Protein AF-A0A959HL55-F1 (afdb_monomer_lite)

Sequence (116 aa):
MDLPEATIFVTGANEWRSFDTWPPENATPQKLYFQPAGGLSFEPPTAKNSYDEYVSDPLKPVPYTEDVHLRRTREYMTDDQRFAARRPDVVVYETPVLEEDITFAGPLAANLFVST

Structure (mmCIF, N/CA/C/O backbone):
data_AF-A0A959HL55-F1
#
_entry.id   AF-A0A959HL55-F1
#
loop_
_atom_site.group_PDB
_atom_site.id
_atom_site.type_symbol
_atom_site.label_atom_id
_atom_site.label_alt_id
_atom_site.label_comp_id
_atom_site.label_asym_id
_atom_site.label_entity_id
_atom_site.label_seq_id
_atom_site.pdbx_PDB_ins_code
_atom_site.Cartn_x
_atom_site.Cartn_y
_atom_site.Cartn_z
_atom_site.occupancy
_atom_site.B_iso_or_equiv
_atom_site.auth_seq_id
_atom_site.auth_comp_id
_atom_site.auth_asym_id
_atom_site.auth_atom_id
_atom_site.pdbx_PDB_model_num
ATOM 1 N N . MET A 1 1 ? 32.309 7.774 -19.471 1.00 61.47 1 MET A N 1
ATOM 2 C CA . MET A 1 1 ? 30.894 7.650 -19.864 1.00 61.47 1 MET A CA 1
ATOM 3 C C . MET A 1 1 ? 30.129 8.322 -18.752 1.00 61.47 1 MET A C 1
ATOM 5 O O . MET A 1 1 ? 30.340 7.927 -17.614 1.00 61.47 1 MET A O 1
ATOM 9 N N . ASP A 1 2 ? 29.414 9.394 -19.066 1.00 85.12 2 ASP A N 1
ATOM 10 C CA . ASP A 1 2 ? 28.608 10.126 -18.091 1.00 85.12 2 ASP A CA 1
ATOM 11 C C . ASP A 1 2 ? 27.266 9.394 -17.988 1.00 85.12 2 ASP A C 1
ATOM 13 O O . ASP A 1 2 ? 26.560 9.277 -18.992 1.00 85.12 2 ASP A O 1
ATOM 17 N N . LEU A 1 3 ? 27.010 8.745 -16.853 1.00 89.94 3 LEU A N 1
ATOM 18 C CA . LEU A 1 3 ? 25.820 7.925 -16.623 1.00 89.94 3 LEU A CA 1
ATOM 19 C C . LEU A 1 3 ? 25.045 8.516 -15.442 1.00 89.94 3 LEU A C 1
ATOM 21 O O . LEU A 1 3 ? 25.687 8.903 -14.465 1.00 89.94 3 LEU A O 1
ATOM 25 N N . PRO A 1 4 ? 23.701 8.547 -15.506 1.00 93.69 4 PRO A N 1
ATOM 26 C CA . PRO A 1 4 ? 22.886 9.007 -14.387 1.00 93.69 4 PRO A CA 1
ATOM 27 C C . PRO A 1 4 ? 23.073 8.084 -13.177 1.00 93.69 4 PRO A C 1
ATOM 29 O O . PRO A 1 4 ? 23.332 6.888 -13.344 1.00 93.69 4 PRO A O 1
ATOM 32 N N . GLU A 1 5 ? 22.884 8.612 -11.967 1.00 95.56 5 GLU A N 1
ATOM 33 C CA . GLU A 1 5 ? 22.928 7.812 -10.737 1.00 95.56 5 GLU A CA 1
ATOM 34 C C . GLU A 1 5 ? 21.868 6.704 -10.759 1.00 95.56 5 GLU A C 1
ATOM 36 O O . GLU A 1 5 ? 22.151 5.555 -10.408 1.00 95.56 5 GLU A O 1
ATOM 41 N N . ALA A 1 6 ? 20.656 7.025 -11.225 1.00 96.50 6 ALA A N 1
ATOM 42 C CA . ALA A 1 6 ? 19.566 6.068 -11.334 1.00 96.50 6 ALA A CA 1
ATOM 43 C C . ALA A 1 6 ? 18.829 6.177 -12.674 1.00 96.50 6 ALA A C 1
ATOM 45 O O . ALA A 1 6 ? 18.541 7.257 -13.181 1.00 96.50 6 ALA A O 1
ATOM 46 N N . THR A 1 7 ? 18.469 5.028 -13.245 1.00 96.62 7 THR A N 1
ATOM 47 C CA . THR A 1 7 ? 17.519 4.919 -14.360 1.00 96.62 7 THR A CA 1
ATOM 48 C C . THR A 1 7 ? 16.385 4.014 -13.908 1.00 96.62 7 THR A C 1
ATOM 50 O O . THR A 1 7 ? 16.604 2.837 -13.623 1.00 96.62 7 THR A O 1
ATOM 53 N N . ILE A 1 8 ? 15.185 4.573 -13.777 1.00 96.50 8 ILE A N 1
ATOM 54 C CA . ILE A 1 8 ? 14.045 3.920 -13.131 1.00 96.50 8 ILE A CA 1
ATOM 55 C C . ILE A 1 8 ? 12.859 3.916 -14.079 1.00 96.50 8 ILE A C 1
ATOM 57 O O . ILE A 1 8 ? 12.559 4.903 -14.749 1.00 96.50 8 ILE A O 1
ATOM 61 N N . PHE A 1 9 ? 12.175 2.779 -14.119 1.00 97.19 9 PHE A N 1
ATOM 62 C CA . PHE A 1 9 ? 10.921 2.643 -14.832 1.00 97.19 9 PHE A CA 1
ATOM 63 C C . PHE A 1 9 ? 9.771 3.153 -13.959 1.00 97.19 9 PHE A C 1
ATOM 65 O O . PHE A 1 9 ? 9.467 2.570 -12.917 1.00 97.19 9 PHE A O 1
ATOM 72 N N . VAL A 1 10 ? 9.142 4.253 -14.367 1.00 96.69 10 VAL A N 1
ATOM 73 C CA . VAL A 1 10 ? 8.012 4.860 -13.657 1.00 96.69 10 VAL A CA 1
ATOM 74 C C . VAL A 1 10 ? 6.740 4.126 -14.065 1.00 96.69 10 VAL A C 1
ATOM 76 O O . VAL A 1 10 ? 6.204 4.349 -15.146 1.00 96.69 10 VAL A O 1
ATOM 79 N N . THR A 1 11 ? 6.254 3.234 -13.202 1.00 96.50 11 THR A N 1
ATOM 80 C CA . THR A 1 11 ? 5.191 2.267 -13.531 1.00 96.50 11 THR A CA 1
ATOM 81 C C . THR A 1 11 ? 3.840 2.899 -13.864 1.00 96.50 11 THR A C 1
ATOM 83 O O . THR A 1 11 ? 3.148 2.381 -14.733 1.00 96.50 11 THR A O 1
ATOM 86 N N . GLY A 1 12 ? 3.471 4.017 -13.228 1.00 96.06 12 GLY A N 1
ATOM 87 C CA . GLY A 1 12 ? 2.221 4.731 -13.529 1.00 96.06 12 GLY A CA 1
ATOM 88 C C . GLY A 1 12 ? 2.239 5.438 -14.890 1.00 96.06 12 GLY A C 1
ATOM 89 O O . GLY A 1 12 ? 1.280 5.343 -15.647 1.00 96.06 12 GLY A O 1
ATOM 90 N N . ALA A 1 13 ? 3.356 6.093 -15.225 1.00 96.94 13 ALA A N 1
ATOM 91 C CA . ALA A 1 13 ? 3.551 6.782 -16.507 1.00 96.94 13 ALA A CA 1
ATOM 92 C C . ALA A 1 13 ? 4.005 5.841 -17.643 1.00 96.94 13 ALA A C 1
ATOM 94 O O . ALA A 1 13 ? 3.966 6.218 -18.810 1.00 96.94 13 ALA A O 1
ATOM 95 N N . ASN A 1 14 ? 4.420 4.615 -17.306 1.00 97.38 14 ASN A N 1
ATOM 96 C CA . ASN A 1 14 ? 4.881 3.581 -18.230 1.00 97.38 14 ASN A CA 1
ATOM 97 C C . ASN A 1 14 ? 6.093 4.006 -19.088 1.00 97.38 14 ASN A C 1
ATOM 99 O O . ASN A 1 14 ? 6.157 3.737 -20.288 1.00 97.38 14 ASN A O 1
ATOM 103 N N . GLU A 1 15 ? 7.075 4.664 -18.468 1.00 97.88 15 GLU A N 1
ATOM 104 C CA . GLU A 1 15 ? 8.267 5.176 -19.151 1.00 97.88 15 GLU A CA 1
ATOM 105 C C . GLU A 1 15 ? 9.540 5.054 -18.305 1.00 97.88 15 GLU A C 1
ATOM 107 O O . GLU A 1 15 ? 9.506 5.030 -17.073 1.00 97.88 15 GLU A O 1
ATOM 112 N N . TRP A 1 16 ? 10.689 4.993 -18.978 1.00 97.50 16 TRP A N 1
ATOM 113 C CA . TRP A 1 16 ? 11.995 5.080 -18.329 1.00 97.50 16 TRP A CA 1
ATOM 114 C C . TRP A 1 16 ? 12.361 6.541 -18.075 1.00 97.50 16 TRP A C 1
ATOM 116 O O . TRP A 1 16 ? 12.306 7.359 -18.993 1.00 97.50 16 TRP A O 1
ATOM 126 N N . ARG A 1 17 ? 12.789 6.857 -16.850 1.00 95.62 17 ARG A N 1
ATOM 127 C CA . ARG A 1 17 ? 13.335 8.166 -16.478 1.00 95.62 17 ARG A CA 1
ATOM 128 C C . ARG A 1 17 ? 14.723 8.019 -15.868 1.00 95.62 17 ARG A C 1
ATOM 130 O O . ARG A 1 17 ? 14.983 7.073 -15.124 1.00 95.62 17 ARG A O 1
ATOM 137 N N . SER A 1 18 ? 15.591 8.974 -16.175 1.00 96.06 18 SER A N 1
ATOM 138 C CA . SER A 1 18 ? 16.939 9.076 -15.616 1.00 96.06 18 SER A CA 1
ATOM 139 C C . SER A 1 18 ? 16.985 10.166 -14.552 1.00 96.06 18 SER A C 1
ATOM 141 O O . SER A 1 18 ? 16.343 11.203 -14.705 1.00 96.06 18 SER A O 1
ATOM 143 N N . PHE A 1 19 ? 17.746 9.924 -13.491 1.00 94.88 19 PHE A N 1
ATOM 144 C CA . PHE A 1 19 ? 17.910 10.816 -12.352 1.00 94.88 19 PHE A CA 1
ATOM 145 C C . PHE A 1 19 ? 19.396 10.945 -12.020 1.00 94.88 19 PHE A C 1
ATOM 147 O O . PHE A 1 19 ? 20.080 9.934 -11.846 1.00 94.88 19 PHE A O 1
ATOM 154 N N . ASP A 1 20 ? 19.873 12.183 -11.913 1.00 95.31 20 ASP A N 1
ATOM 155 C CA . ASP A 1 20 ? 21.267 12.474 -11.555 1.00 95.31 20 ASP A CA 1
ATOM 156 C C . ASP A 1 20 ? 21.546 12.241 -10.061 1.00 95.31 20 ASP A C 1
ATOM 158 O O . ASP A 1 20 ? 22.682 11.951 -9.710 1.00 95.31 20 ASP A O 1
ATOM 162 N N . THR A 1 21 ? 20.499 12.296 -9.225 1.00 95.25 21 THR A N 1
ATOM 163 C CA . THR A 1 21 ? 20.519 12.003 -7.782 1.00 95.25 21 THR A CA 1
ATOM 164 C C . THR A 1 21 ? 19.300 11.144 -7.420 1.00 95.25 21 THR A C 1
ATOM 166 O O . THR A 1 21 ? 18.193 11.429 -7.898 1.00 95.25 21 THR A O 1
ATOM 169 N N . TRP A 1 22 ? 19.454 10.116 -6.572 1.00 94.88 22 TRP A N 1
ATOM 170 C CA . TRP A 1 22 ? 18.330 9.313 -6.071 1.00 94.88 22 TRP A CA 1
ATOM 171 C C . TRP A 1 22 ? 18.278 9.227 -4.530 1.00 94.88 22 TRP A C 1
ATOM 173 O O . TRP A 1 22 ? 19.248 8.811 -3.897 1.00 94.88 22 TRP A O 1
ATOM 183 N N . PRO A 1 23 ? 17.125 9.507 -3.884 1.00 94.44 23 PRO A N 1
ATOM 184 C CA . PRO A 1 23 ? 15.855 9.972 -4.456 1.00 94.44 23 PRO A CA 1
ATOM 185 C C . PRO A 1 23 ? 15.966 11.337 -5.159 1.00 94.44 23 PRO A C 1
ATOM 187 O O . PRO A 1 23 ? 16.917 12.068 -4.890 1.00 94.44 23 PRO A O 1
ATOM 190 N N . PRO A 1 24 ? 15.017 11.697 -6.044 1.00 94.62 24 PRO A N 1
ATOM 191 C CA . PRO A 1 24 ? 15.085 12.957 -6.782 1.00 94.62 24 PRO A CA 1
ATOM 192 C C . PRO A 1 24 ? 15.138 14.157 -5.826 1.00 94.62 24 PRO A C 1
ATOM 194 O O . PRO A 1 24 ? 14.370 14.207 -4.869 1.00 94.62 24 PRO A O 1
ATOM 197 N N . GLU A 1 25 ? 15.995 15.147 -6.086 1.00 92.38 25 GLU A N 1
ATOM 198 C CA . GLU A 1 25 ? 16.195 16.296 -5.177 1.00 92.38 25 GLU A CA 1
ATOM 199 C C . GLU A 1 25 ? 14.934 17.146 -4.969 1.00 92.38 25 GLU A C 1
ATOM 201 O O . GLU A 1 25 ? 14.753 17.771 -3.926 1.00 92.38 25 GLU A O 1
ATOM 206 N N . ASN A 1 26 ? 14.038 17.156 -5.957 1.00 91.44 26 ASN A N 1
ATOM 207 C CA . ASN A 1 26 ? 12.750 17.837 -5.888 1.00 91.44 26 ASN A CA 1
ATOM 208 C C . ASN A 1 26 ? 11.646 16.995 -5.219 1.00 91.44 26 ASN A C 1
ATOM 210 O O . ASN A 1 26 ? 10.514 17.470 -5.096 1.00 91.44 26 ASN A O 1
ATOM 214 N N . ALA A 1 27 ? 11.936 15.761 -4.794 1.00 93.75 27 ALA A N 1
ATOM 215 C CA . ALA A 1 27 ? 10.988 14.944 -4.051 1.00 93.75 27 ALA A CA 1
ATOM 216 C C . ALA A 1 27 ? 10.810 15.510 -2.637 1.00 93.75 27 ALA A C 1
ATOM 218 O O . ALA A 1 27 ? 11.761 15.660 -1.871 1.00 93.75 27 ALA A O 1
ATOM 219 N N . THR A 1 28 ? 9.565 15.801 -2.269 1.00 94.38 28 THR A N 1
ATOM 220 C CA . THR A 1 28 ? 9.231 16.257 -0.915 1.00 94.38 28 THR A CA 1
ATOM 221 C C . THR A 1 28 ? 8.676 15.081 -0.113 1.00 94.38 28 THR A C 1
ATOM 223 O O . THR A 1 28 ? 7.692 14.486 -0.555 1.00 94.38 28 THR A O 1
ATOM 226 N N . PRO A 1 29 ? 9.242 14.736 1.060 1.00 94.06 29 PRO A N 1
ATOM 227 C CA . PRO A 1 29 ? 8.667 13.714 1.926 1.00 94.06 29 PRO A CA 1
ATOM 228 C C . PRO A 1 29 ? 7.234 14.074 2.329 1.00 94.06 29 PRO A C 1
ATOM 230 O O . PRO A 1 29 ? 6.987 15.152 2.866 1.00 94.06 29 PRO A O 1
ATOM 233 N N . GLN A 1 30 ? 6.300 13.155 2.095 1.00 95.81 30 GLN A N 1
ATOM 234 C CA . GLN A 1 30 ? 4.888 13.315 2.438 1.00 95.81 30 GLN A CA 1
ATOM 235 C C . GLN A 1 30 ? 4.446 12.237 3.423 1.00 95.81 30 GLN A C 1
ATOM 237 O O . GLN A 1 30 ? 4.965 11.120 3.421 1.00 95.81 30 GLN A O 1
ATOM 242 N N . LYS A 1 31 ? 3.471 12.576 4.268 1.00 97.50 31 LYS A N 1
ATOM 243 C CA . LYS A 1 31 ? 2.797 11.621 5.151 1.00 97.50 31 LYS A CA 1
ATOM 244 C C . LYS A 1 31 ? 1.393 11.381 4.620 1.00 97.50 31 LYS A C 1
ATOM 246 O O . LYS A 1 31 ? 0.658 12.335 4.403 1.00 97.50 31 LYS A O 1
ATOM 251 N N . LEU A 1 32 ? 1.035 10.114 4.452 1.00 97.75 32 LEU A N 1
ATOM 252 C CA . LEU A 1 32 ? -0.324 9.683 4.159 1.00 97.75 32 LEU A CA 1
ATOM 253 C C . LEU A 1 32 ? -0.863 9.001 5.415 1.00 97.75 32 LEU A C 1
ATOM 255 O O . LEU A 1 32 ? -0.318 7.990 5.857 1.00 97.75 32 LEU A O 1
ATOM 259 N N . TYR A 1 33 ? -1.864 9.608 6.039 1.00 97.94 33 TYR A N 1
ATOM 260 C CA . TYR A 1 33 ? -2.398 9.182 7.324 1.00 97.94 33 TYR A CA 1
ATOM 261 C C . TYR A 1 33 ? -3.618 8.286 7.141 1.00 97.94 33 TYR A C 1
ATOM 263 O O . TYR A 1 33 ? -4.494 8.584 6.326 1.00 97.94 33 TYR A O 1
ATOM 271 N N . PHE A 1 34 ? -3.706 7.244 7.968 1.00 97.44 34 PHE A N 1
ATOM 272 C CA . PHE A 1 34 ? -4.940 6.493 8.170 1.00 97.44 34 PHE A CA 1
ATOM 273 C C . PHE A 1 34 ? -6.015 7.394 8.784 1.00 97.44 34 PHE A C 1
ATOM 275 O O . PHE A 1 34 ? -5.751 8.154 9.720 1.00 97.44 34 PHE A O 1
ATOM 282 N N . GLN A 1 35 ? -7.224 7.297 8.245 1.00 97.06 35 GLN A N 1
ATOM 283 C CA . GLN A 1 35 ? -8.412 8.015 8.686 1.00 97.06 35 GLN A CA 1
ATOM 284 C C . GLN A 1 35 ? -9.487 7.014 9.126 1.00 97.06 35 GLN A C 1
ATOM 286 O O . GLN A 1 35 ? -9.485 5.869 8.664 1.00 97.06 35 GLN A O 1
ATOM 291 N N . PRO A 1 36 ? -10.437 7.432 9.983 1.00 94.88 36 PRO A N 1
ATOM 292 C CA . PRO A 1 36 ? -11.584 6.603 10.333 1.00 94.88 36 PRO A CA 1
ATOM 293 C C . PRO A 1 36 ? -12.339 6.090 9.100 1.00 94.88 36 PRO A C 1
ATOM 295 O O . PRO A 1 36 ? -12.364 6.752 8.062 1.00 94.88 36 PRO A O 1
ATOM 298 N N . ALA A 1 37 ? -13.005 4.943 9.253 1.00 93.69 37 ALA A N 1
ATOM 299 C CA . ALA A 1 37 ? -13.810 4.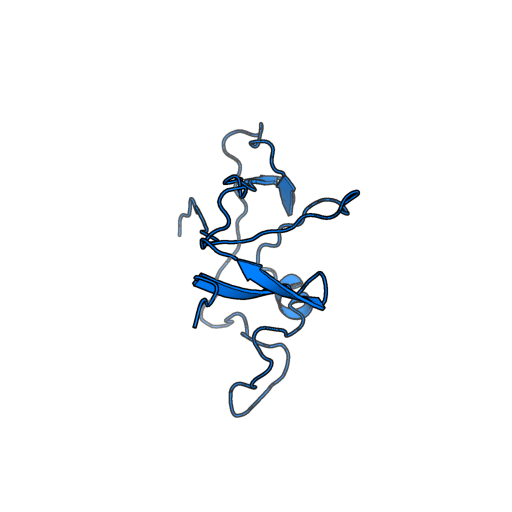308 8.207 1.00 93.69 37 ALA A CA 1
ATOM 300 C C . ALA A 1 37 ? -13.024 3.946 6.928 1.00 93.69 37 ALA A C 1
ATOM 302 O O . ALA A 1 37 ? -13.574 4.006 5.831 1.00 93.69 37 ALA A O 1
ATOM 303 N N . GLY A 1 38 ? -11.750 3.558 7.066 1.00 96.31 38 GLY A N 1
ATOM 304 C CA . GLY A 1 38 ? -10.935 3.075 5.943 1.00 96.31 38 GLY A CA 1
ATOM 305 C C . GLY A 1 38 ? -10.437 4.176 5.003 1.00 96.31 38 GLY A C 1
ATOM 306 O O . GLY A 1 38 ? -10.110 3.904 3.853 1.00 96.31 38 GLY A O 1
ATOM 307 N N . GLY A 1 39 ? -10.381 5.431 5.451 1.00 97.62 39 GLY A N 1
ATOM 308 C CA . GLY A 1 39 ? -9.883 6.528 4.620 1.00 97.62 39 GLY A CA 1
ATOM 309 C C . GLY A 1 39 ? -8.360 6.693 4.670 1.00 97.62 39 GLY A C 1
ATOM 310 O O . GLY A 1 39 ? -7.710 6.363 5.663 1.00 97.62 39 GLY A O 1
ATOM 311 N N . LEU A 1 40 ? -7.794 7.299 3.629 1.00 98.00 40 LEU A N 1
ATOM 312 C CA . LEU A 1 40 ? -6.442 7.858 3.598 1.00 98.00 40 LEU A CA 1
ATOM 313 C C . LEU A 1 40 ? -6.496 9.347 3.256 1.00 98.00 40 LEU A C 1
ATOM 315 O O . LEU A 1 40 ? -7.253 9.769 2.383 1.00 98.00 40 LEU A O 1
ATOM 319 N N . SER A 1 41 ? -5.668 10.149 3.925 1.00 97.19 41 SER A N 1
ATOM 320 C CA . SER A 1 41 ? -5.524 11.580 3.629 1.00 97.19 41 SER A CA 1
ATOM 321 C C . SER A 1 41 ? -4.122 12.085 3.953 1.00 97.19 41 SER A C 1
ATOM 323 O O . SER A 1 41 ? -3.466 11.570 4.858 1.00 97.19 41 SER A O 1
ATOM 325 N N . PHE A 1 42 ? -3.663 13.105 3.228 1.00 96.75 42 PHE A N 1
ATOM 326 C CA . PHE A 1 42 ? -2.422 13.823 3.539 1.00 96.75 42 PHE A CA 1
ATOM 327 C C . PHE A 1 42 ? -2.567 14.757 4.752 1.00 96.75 42 PHE A C 1
ATOM 329 O O . PHE A 1 42 ? -1.568 15.163 5.345 1.00 96.75 42 PHE A O 1
ATOM 336 N N . GLU A 1 43 ? -3.801 15.045 5.170 1.00 97.12 43 GLU A N 1
ATOM 337 C CA . GLU A 1 43 ? -4.088 15.787 6.396 1.00 97.12 43 GLU A CA 1
ATOM 338 C C . GLU A 1 43 ? -4.084 14.856 7.618 1.00 97.12 43 GLU A C 1
ATOM 340 O O . GLU A 1 43 ? -4.589 13.730 7.545 1.00 97.12 43 GLU A O 1
ATOM 345 N N . PRO A 1 44 ? -3.553 15.298 8.770 1.00 96.19 44 PRO A N 1
ATOM 346 C CA . PRO A 1 44 ? -3.578 14.496 9.985 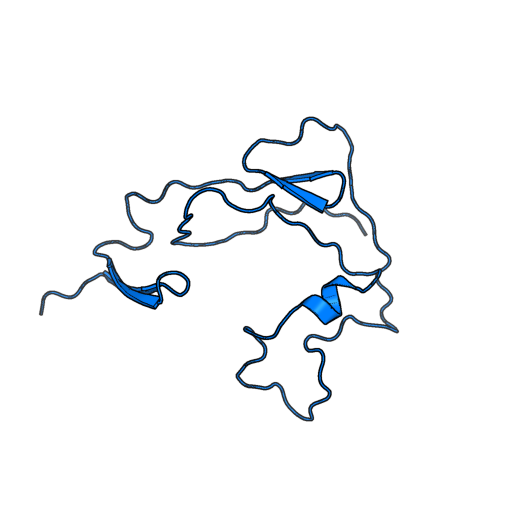1.00 96.19 44 PRO A CA 1
ATOM 347 C C . PRO A 1 44 ? -5.025 14.255 10.462 1.00 96.19 44 PRO A C 1
ATOM 349 O O . PRO A 1 44 ? -5.871 15.148 10.351 1.00 96.19 44 PRO A O 1
ATOM 352 N N . PRO A 1 45 ? -5.336 13.075 11.033 1.00 95.25 45 PRO A N 1
ATOM 353 C CA . PRO A 1 45 ? -6.672 12.782 11.535 1.00 95.25 45 PRO A CA 1
ATOM 354 C C . PRO A 1 45 ? -7.034 13.703 12.706 1.00 95.25 45 PRO A C 1
ATOM 356 O O . PRO A 1 45 ? -6.232 13.945 13.610 1.00 95.25 45 PRO A O 1
ATOM 359 N N . THR A 1 46 ? -8.272 14.198 12.718 1.00 94.75 46 THR A N 1
ATOM 360 C CA . THR A 1 46 ? -8.813 15.019 13.818 1.00 94.75 46 THR A CA 1
ATOM 361 C C . THR A 1 46 ? -9.452 14.175 14.922 1.00 94.75 46 THR A C 1
ATOM 363 O O . THR A 1 46 ? -9.564 14.625 16.067 1.00 94.75 46 THR A O 1
ATOM 366 N N . ALA A 1 47 ? -9.859 12.946 14.590 1.00 91.06 47 ALA A N 1
ATOM 367 C CA . ALA A 1 47 ? -10.394 11.982 15.539 1.00 91.06 47 ALA A CA 1
ATOM 368 C C . ALA A 1 47 ? -9.331 11.611 16.583 1.00 91.06 47 ALA A C 1
ATOM 370 O O . ALA A 1 47 ? -8.180 11.326 16.257 1.00 91.06 47 ALA A O 1
ATOM 371 N N . LYS A 1 48 ? -9.726 11.603 17.858 1.00 88.44 48 LYS A N 1
ATOM 372 C CA . LYS A 1 48 ? -8.856 11.216 18.976 1.00 88.44 48 LYS A CA 1
ATOM 373 C C . LYS A 1 48 ? -9.170 9.788 19.401 1.00 88.44 48 LYS A C 1
ATOM 375 O O . LYS A 1 48 ? -10.339 9.419 19.437 1.00 88.44 48 LYS A O 1
ATOM 380 N N . ASN A 1 49 ? -8.139 9.035 19.788 1.00 85.94 49 ASN A N 1
ATOM 381 C CA . ASN A 1 49 ? -8.254 7.662 20.301 1.00 85.94 49 ASN A CA 1
ATOM 382 C C . ASN A 1 49 ? -9.024 6.707 19.363 1.00 85.94 49 ASN A C 1
ATOM 384 O O . ASN A 1 49 ? -9.769 5.852 19.835 1.00 85.94 49 ASN A O 1
ATOM 388 N N . SER A 1 50 ? -8.865 6.873 18.047 1.00 91.75 50 SER A N 1
ATOM 389 C CA . SER A 1 50 ? -9.450 5.981 17.041 1.00 91.75 50 SER A CA 1
ATOM 390 C C . SER A 1 50 ? -8.472 4.863 16.697 1.00 91.75 50 SER A C 1
ATOM 392 O O . SER A 1 50 ? -7.264 5.091 16.653 1.00 91.75 50 SER A O 1
ATOM 394 N N . TYR A 1 51 ? -9.007 3.680 16.427 1.00 96.12 51 TYR A N 1
ATOM 395 C CA . TYR A 1 51 ? -8.289 2.516 15.924 1.00 96.12 51 TYR A CA 1
ATOM 396 C C . TYR A 1 51 ? -9.250 1.682 15.076 1.00 96.12 51 TYR A C 1
ATOM 398 O O . TYR A 1 51 ? -10.467 1.786 15.241 1.00 96.12 51 TYR A O 1
ATOM 406 N N . ASP A 1 52 ? -8.691 0.854 14.203 1.00 97.06 52 ASP A N 1
ATOM 407 C CA . ASP A 1 52 ? -9.407 -0.238 13.555 1.00 97.06 52 ASP A CA 1
ATOM 408 C C . ASP A 1 52 ? -8.893 -1.554 14.146 1.00 97.06 52 ASP A C 1
ATOM 410 O O . ASP A 1 52 ? -7.716 -1.676 14.494 1.00 97.06 52 ASP A O 1
ATOM 414 N N . GLU A 1 53 ? -9.784 -2.528 14.296 1.00 97.19 53 GLU A N 1
ATOM 415 C CA . GLU A 1 53 ? -9.489 -3.815 14.924 1.00 97.19 53 GLU A CA 1
ATOM 416 C C . GLU A 1 53 ? -9.899 -4.956 13.997 1.00 97.19 53 GLU A C 1
ATOM 418 O O . GLU A 1 53 ? -10.904 -4.883 13.290 1.00 97.19 53 GLU A O 1
ATOM 423 N N . TYR A 1 54 ? -9.117 -6.030 14.026 1.00 97.62 54 TYR A N 1
ATOM 424 C CA . TYR A 1 54 ? -9.424 -7.276 13.345 1.00 97.62 54 TYR A CA 1
ATOM 425 C C . TYR A 1 54 ? -8.885 -8.461 14.149 1.00 97.62 54 TYR A C 1
ATOM 427 O O . TYR A 1 54 ? -7.937 -8.332 14.924 1.00 97.62 54 TYR A O 1
ATOM 435 N N . VAL A 1 55 ? -9.479 -9.640 13.951 1.00 98.44 55 VAL A N 1
ATOM 436 C CA . VAL A 1 55 ? -9.043 -10.874 14.617 1.00 98.44 55 VAL A CA 1
ATOM 437 C C . VAL A 1 55 ? -8.132 -11.659 13.682 1.00 98.44 55 VAL A C 1
ATOM 439 O O . VAL A 1 55 ? -8.580 -12.139 12.645 1.00 98.44 55 VAL A O 1
ATOM 442 N N . SER A 1 56 ? -6.871 -11.836 14.073 1.00 98.19 56 SER A N 1
ATOM 443 C CA . SER A 1 56 ? -5.926 -12.712 13.374 1.00 98.19 56 SER A CA 1
ATOM 444 C C . SER A 1 56 ? -6.040 -14.143 13.907 1.00 98.19 56 SER A C 1
ATOM 446 O O . SER A 1 56 ? -5.697 -14.406 15.060 1.00 98.19 56 SER A O 1
ATOM 448 N N . ASP A 1 57 ? -6.541 -15.070 13.085 1.00 98.31 57 ASP A N 1
ATOM 449 C CA . ASP A 1 57 ? -6.666 -16.496 13.419 1.00 98.31 57 ASP A CA 1
ATOM 450 C C . ASP A 1 57 ? -5.548 -17.307 12.732 1.00 98.31 57 ASP A C 1
ATOM 452 O O . ASP A 1 57 ? -5.601 -17.513 11.514 1.00 98.31 57 ASP A O 1
ATOM 456 N N . PRO A 1 58 ? -4.552 -17.833 13.475 1.00 98.06 58 PRO A N 1
ATOM 457 C CA . PRO A 1 58 ? -3.476 -18.643 12.900 1.00 98.06 58 PRO A CA 1
ATOM 458 C C . PRO A 1 58 ? -3.950 -19.921 12.193 1.00 98.06 58 PRO A C 1
ATOM 460 O O . PRO A 1 58 ? -3.222 -20.459 11.359 1.00 98.06 58 PRO A O 1
ATOM 463 N N . LEU A 1 59 ? -5.152 -20.424 12.503 1.00 98.19 59 LEU A N 1
ATOM 464 C CA . LEU A 1 59 ? -5.748 -21.576 11.820 1.00 98.19 59 LEU A CA 1
ATOM 465 C C . LEU A 1 59 ? -6.404 -21.196 10.484 1.00 98.19 59 LEU A C 1
ATOM 467 O O . LEU A 1 59 ? -6.784 -22.081 9.715 1.00 98.19 59 LEU A O 1
ATOM 471 N N . LYS A 1 60 ? -6.535 -19.896 10.192 1.00 97.31 60 LYS A N 1
ATOM 472 C CA . LYS A 1 60 ? -7.129 -19.349 8.964 1.00 97.31 60 LYS A CA 1
ATOM 473 C C . LYS A 1 60 ? -6.292 -18.194 8.396 1.00 97.31 60 LYS A C 1
ATOM 475 O O . LYS A 1 60 ? -6.828 -17.102 8.206 1.00 97.31 60 LYS A O 1
ATOM 480 N N . PRO A 1 61 ? -5.008 -18.417 8.071 1.00 97.00 61 PRO A N 1
ATOM 481 C CA . PRO A 1 61 ? -4.121 -17.351 7.619 1.00 97.00 61 PRO A CA 1
ATOM 482 C C . PRO A 1 61 ? -4.629 -16.675 6.340 1.00 97.00 61 PRO A C 1
ATOM 484 O O . PRO A 1 61 ? -5.292 -17.301 5.506 1.00 97.00 61 PRO A O 1
ATOM 487 N N . VAL A 1 62 ? -4.271 -15.403 6.166 1.00 97.56 62 VAL A N 1
ATOM 488 C CA . VAL A 1 62 ? -4.485 -14.667 4.916 1.00 97.56 62 VAL A CA 1
ATOM 489 C C . VAL A 1 62 ? -3.583 -15.267 3.825 1.00 97.56 62 VAL A C 1
ATOM 491 O O . VAL A 1 62 ? -2.363 -15.311 4.005 1.00 97.56 62 VAL A O 1
ATOM 494 N N . PRO A 1 63 ? -4.137 -15.752 2.698 1.00 95.31 63 PRO A N 1
ATOM 495 C CA . PRO A 1 63 ? -3.331 -16.206 1.568 1.00 95.31 63 PRO A CA 1
ATOM 496 C C . PRO A 1 63 ? -2.561 -15.041 0.937 1.00 95.31 63 PRO A C 1
ATOM 498 O O . PRO A 1 63 ? -3.072 -13.929 0.863 1.00 95.31 63 PRO A O 1
ATOM 501 N N . TYR A 1 64 ? -1.351 -15.293 0.437 1.00 93.75 64 TYR A N 1
ATOM 502 C CA . TYR A 1 64 ? -0.558 -14.267 -0.255 1.00 93.75 64 TYR A CA 1
ATOM 503 C C . TYR A 1 64 ? -0.988 -14.050 -1.723 1.00 93.75 64 TYR A C 1
ATOM 505 O O . TYR A 1 64 ? -0.587 -13.060 -2.325 1.00 93.75 64 TYR A O 1
ATOM 513 N N . THR A 1 65 ? -1.795 -14.957 -2.285 1.00 95.06 65 THR A N 1
ATOM 514 C CA . THR A 1 65 ? -2.426 -14.895 -3.619 1.00 95.06 65 THR A CA 1
ATOM 515 C C . THR A 1 65 ? -3.821 -15.522 -3.559 1.00 95.06 65 THR A C 1
ATOM 517 O O . THR A 1 65 ? -4.075 -16.351 -2.682 1.00 95.06 65 THR A O 1
ATOM 520 N N . GLU A 1 66 ? -4.714 -15.167 -4.490 1.00 94.19 66 GLU A N 1
ATOM 521 C CA . GLU A 1 66 ? -6.059 -15.768 -4.588 1.00 94.19 66 GLU A CA 1
ATOM 522 C C . GLU A 1 66 ? -5.998 -17.234 -5.039 1.00 94.19 66 GLU A C 1
ATOM 524 O O . GLU A 1 66 ? -6.698 -18.096 -4.502 1.00 94.19 66 GLU A O 1
ATOM 529 N N . ASP A 1 67 ? -5.126 -17.518 -6.006 1.00 91.38 67 ASP A N 1
ATOM 530 C CA . ASP A 1 67 ? -5.033 -18.825 -6.638 1.00 91.38 67 ASP A CA 1
ATOM 531 C C . ASP A 1 67 ? -4.189 -19.832 -5.843 1.00 91.38 67 ASP A C 1
ATOM 533 O O . ASP A 1 67 ? -3.229 -19.503 -5.136 1.00 91.38 67 ASP A O 1
ATOM 537 N N . VAL A 1 68 ? -4.523 -21.114 -6.023 1.00 88.94 68 VAL A N 1
ATOM 538 C CA . VAL A 1 68 ? -3.795 -22.241 -5.432 1.00 88.94 68 VAL A CA 1
ATOM 539 C C . VAL A 1 68 ? -2.687 -22.700 -6.373 1.00 88.94 68 VAL A C 1
ATOM 541 O O . VAL A 1 68 ? -2.940 -23.196 -7.475 1.00 88.94 68 VAL A O 1
ATOM 544 N N . HIS A 1 69 ? -1.440 -22.602 -5.915 1.00 87.88 69 HIS A N 1
ATOM 545 C CA . HIS A 1 69 ? -0.261 -22.968 -6.695 1.00 87.88 69 HIS A CA 1
ATOM 546 C C . HIS A 1 69 ? 0.732 -23.802 -5.884 1.00 87.88 69 HIS A C 1
ATOM 548 O O . HIS A 1 69 ? 0.882 -23.631 -4.677 1.00 87.88 69 HIS A O 1
ATOM 554 N N . LEU 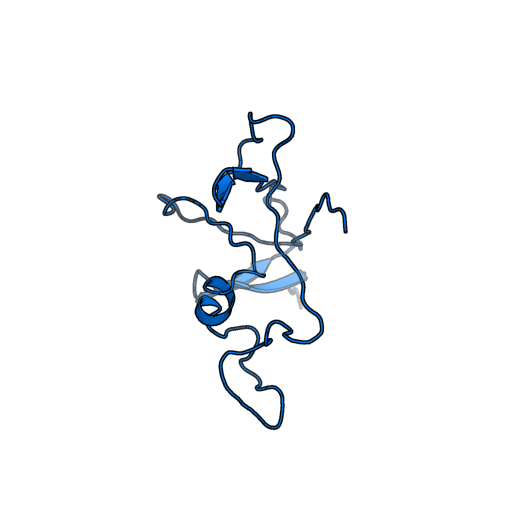A 1 70 ? 1.468 -24.689 -6.564 1.00 90.50 70 LEU A N 1
ATOM 555 C CA . LEU A 1 70 ? 2.530 -25.496 -5.942 1.00 90.50 70 LEU A CA 1
ATOM 556 C C . LEU A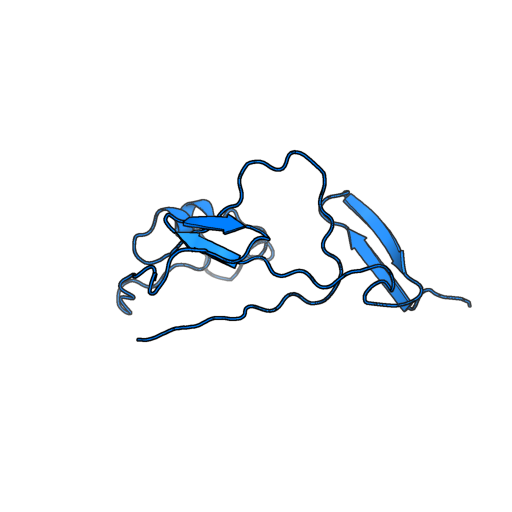 1 70 ? 3.778 -24.674 -5.594 1.00 90.50 70 LEU A C 1
ATOM 558 O O . LEU A 1 70 ? 4.592 -25.087 -4.770 1.00 90.50 70 LEU A O 1
ATOM 562 N N . ARG A 1 71 ? 3.973 -23.547 -6.280 1.00 93.06 71 ARG A N 1
ATOM 563 C CA . ARG A 1 71 ? 5.102 -22.631 -6.110 1.00 93.06 71 ARG A CA 1
ATOM 564 C C . ARG A 1 71 ? 4.605 -21.205 -6.279 1.00 93.06 71 ARG A C 1
ATOM 566 O O . ARG A 1 71 ? 3.644 -20.974 -7.005 1.00 93.06 71 ARG A O 1
ATOM 573 N N . ARG A 1 72 ? 5.311 -20.266 -5.654 1.00 92.62 72 ARG A N 1
ATOM 574 C CA . ARG A 1 72 ? 5.083 -18.835 -5.842 1.00 92.62 72 ARG A CA 1
ATOM 575 C C . ARG A 1 72 ? 5.285 -18.464 -7.313 1.00 92.62 72 ARG A C 1
ATOM 577 O O . ARG A 1 72 ? 6.334 -18.779 -7.880 1.00 92.62 72 ARG A O 1
ATOM 584 N N . THR A 1 73 ? 4.291 -17.814 -7.907 1.00 92.75 73 THR A N 1
ATOM 585 C CA . THR A 1 73 ? 4.358 -17.274 -9.271 1.00 92.75 73 THR A CA 1
ATOM 586 C C . THR A 1 73 ? 5.354 -16.121 -9.333 1.00 92.75 73 THR A C 1
ATOM 588 O O . THR A 1 73 ? 5.764 -15.572 -8.307 1.00 92.75 73 THR A O 1
ATOM 591 N N . ARG A 1 74 ? 5.793 -15.750 -10.536 1.00 93.31 74 ARG A N 1
ATOM 592 C CA . ARG A 1 74 ? 6.657 -14.575 -10.700 1.00 93.31 74 ARG A CA 1
ATOM 593 C C . ARG A 1 74 ? 5.854 -13.283 -10.497 1.00 93.31 74 ARG A C 1
ATOM 595 O O . ARG A 1 74 ? 6.401 -12.291 -10.032 1.00 93.31 74 ARG A O 1
ATOM 602 N N . GLU A 1 75 ? 4.567 -13.342 -10.807 1.00 93.38 75 GLU A N 1
ATOM 603 C CA . GLU A 1 75 ? 3.615 -12.236 -10.869 1.00 93.38 75 GLU A CA 1
ATOM 604 C C . GLU A 1 75 ? 2.991 -11.877 -9.509 1.00 93.38 75 GLU A C 1
ATOM 606 O O . GLU A 1 75 ? 2.382 -10.820 -9.406 1.00 93.38 75 GLU A O 1
ATOM 611 N N . TYR A 1 76 ? 3.211 -12.673 -8.451 1.00 93.56 76 TYR A N 1
ATOM 612 C CA . TYR A 1 76 ? 2.513 -12.533 -7.158 1.00 93.56 76 TYR A CA 1
ATOM 613 C C . TYR A 1 76 ? 2.548 -11.128 -6.522 1.00 93.56 76 TYR A C 1
ATOM 615 O O . TYR A 1 76 ? 1.673 -10.780 -5.738 1.00 93.56 76 TYR A O 1
ATOM 623 N N . MET A 1 77 ? 3.563 -10.308 -6.827 1.00 94.75 77 MET A N 1
ATOM 624 C CA . MET A 1 77 ? 3.679 -8.933 -6.308 1.00 94.75 77 MET A CA 1
ATOM 625 C C . MET A 1 77 ? 2.799 -7.919 -7.050 1.00 94.75 77 MET A C 1
ATOM 627 O O . MET A 1 77 ? 2.648 -6.792 -6.589 1.00 94.75 77 MET A O 1
ATOM 631 N N . THR A 1 78 ? 2.264 -8.297 -8.208 1.00 95.44 78 THR A N 1
ATOM 632 C CA . THR A 1 78 ? 1.387 -7.486 -9.065 1.00 95.44 78 THR A CA 1
ATOM 633 C C . THR A 1 78 ? -0.029 -8.056 -9.156 1.00 95.44 78 THR A C 1
ATOM 635 O O . THR A 1 78 ? -0.841 -7.540 -9.921 1.00 95.44 78 THR A O 1
ATOM 638 N N . ASP A 1 79 ? -0.321 -9.115 -8.397 1.00 95.38 79 ASP A N 1
ATOM 639 C CA . ASP A 1 79 ? -1.643 -9.729 -8.349 1.00 95.38 79 ASP A CA 1
ATOM 640 C C . ASP A 1 79 ? -2.668 -8.788 -7.714 1.00 95.38 79 ASP A C 1
ATOM 642 O O . ASP A 1 79 ? -2.381 -8.007 -6.800 1.00 95.38 79 ASP A O 1
ATOM 646 N N . ASP A 1 80 ? -3.904 -8.916 -8.179 1.00 96.44 80 ASP A N 1
ATOM 647 C CA . ASP A 1 80 ? -5.044 -8.184 -7.657 1.00 96.44 80 ASP A CA 1
ATOM 648 C C . ASP A 1 80 ? -5.332 -8.559 -6.195 1.00 96.44 80 ASP A C 1
ATOM 650 O O . ASP A 1 80 ? -5.622 -9.709 -5.877 1.00 96.44 80 ASP A O 1
ATOM 654 N N . GLN A 1 81 ? -5.297 -7.575 -5.296 1.00 97.62 81 GLN A N 1
ATOM 655 C CA . GLN A 1 81 ? -5.500 -7.781 -3.859 1.00 97.62 81 GLN A CA 1
ATOM 656 C C . GLN A 1 81 ? -6.982 -7.771 -3.431 1.00 97.62 81 GLN A C 1
ATOM 658 O O . GLN A 1 81 ? -7.279 -7.892 -2.239 1.00 97.62 81 GLN A O 1
ATOM 663 N N . ARG A 1 82 ? -7.946 -7.670 -4.364 1.00 97.62 82 ARG A N 1
ATOM 664 C CA . ARG A 1 82 ? -9.389 -7.673 -4.041 1.00 97.62 82 ARG A CA 1
ATOM 665 C C . ARG A 1 82 ? -9.852 -8.933 -3.302 1.00 97.62 82 ARG A C 1
ATOM 667 O O . ARG A 1 82 ? -10.850 -8.862 -2.586 1.00 97.62 82 ARG A O 1
ATOM 674 N N . PHE A 1 83 ? -9.161 -10.068 -3.439 1.00 96.44 83 PHE A N 1
ATOM 675 C CA . PHE A 1 83 ? -9.474 -11.280 -2.672 1.00 96.44 83 PHE A CA 1
ATOM 676 C C . PHE A 1 83 ? -9.184 -11.097 -1.172 1.00 96.44 83 PHE A C 1
ATOM 678 O O . PHE A 1 83 ? -10.003 -11.481 -0.335 1.00 96.44 83 PHE A O 1
ATOM 685 N N . ALA A 1 84 ? -8.055 -10.465 -0.829 1.00 97.50 84 ALA A N 1
ATOM 686 C CA . ALA A 1 84 ? -7.663 -10.185 0.548 1.00 97.50 84 ALA A CA 1
ATOM 687 C C . ALA A 1 84 ? -8.563 -9.106 1.162 1.00 97.50 84 ALA A C 1
ATOM 689 O O . ALA A 1 84 ? -9.033 -9.273 2.283 1.00 97.50 84 ALA A O 1
ATOM 690 N N . ALA A 1 85 ? -8.896 -8.065 0.390 1.00 97.25 85 ALA A N 1
ATOM 691 C CA . ALA A 1 85 ? -9.727 -6.940 0.829 1.00 97.25 85 ALA A CA 1
ATOM 692 C C . ALA A 1 85 ? -11.148 -7.321 1.295 1.00 97.25 85 ALA A C 1
ATOM 694 O O . ALA A 1 85 ? -11.804 -6.545 1.980 1.00 97.25 85 ALA A O 1
ATOM 695 N N . ARG A 1 86 ? -11.654 -8.504 0.921 1.00 96.81 86 ARG A N 1
ATOM 696 C CA . ARG A 1 86 ? -12.982 -8.999 1.338 1.00 96.81 86 ARG A CA 1
ATOM 697 C C . ARG A 1 86 ? -12.959 -9.749 2.669 1.00 96.81 86 ARG A C 1
ATOM 699 O O . ARG A 1 86 ? -14.015 -10.163 3.150 1.00 96.81 86 ARG A O 1
ATOM 706 N N . ARG A 1 87 ? -11.776 -10.015 3.222 1.00 98.12 87 ARG A N 1
ATOM 707 C CA . ARG A 1 87 ? -11.629 -10.802 4.443 1.00 98.12 87 ARG A CA 1
ATOM 708 C C . ARG A 1 87 ? -11.848 -9.939 5.692 1.00 98.12 87 ARG A C 1
ATOM 710 O O . ARG A 1 87 ? -11.485 -8.770 5.687 1.00 98.12 87 ARG A O 1
ATOM 717 N N . PRO A 1 88 ? -12.383 -10.510 6.785 1.00 97.69 88 PRO A N 1
ATOM 718 C CA . PRO A 1 88 ? -12.573 -9.782 8.041 1.00 97.69 88 PRO A CA 1
ATOM 719 C C . PRO A 1 88 ? -11.271 -9.554 8.830 1.00 97.69 88 PRO A C 1
ATOM 721 O O . PRO A 1 88 ? -11.277 -8.803 9.798 1.00 97.69 88 PRO A O 1
ATOM 724 N N . ASP A 1 89 ? -10.176 -10.219 8.456 1.00 98.06 89 ASP A N 1
ATOM 725 C CA . ASP A 1 89 ? -8.854 -10.136 9.088 1.00 98.06 89 ASP A CA 1
ATOM 726 C C . ASP A 1 89 ? -7.833 -9.351 8.244 1.00 98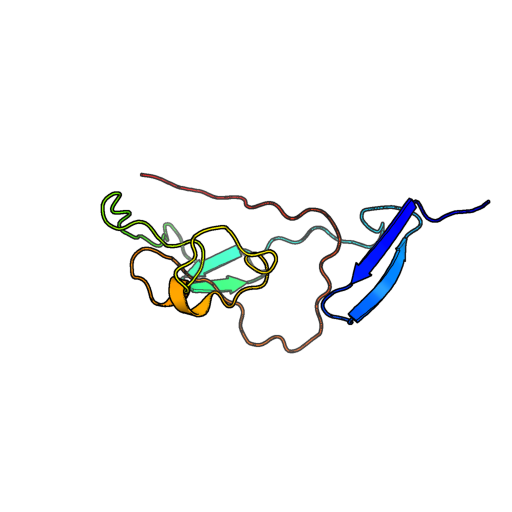.06 89 ASP A C 1
ATOM 728 O O . ASP A 1 89 ? -6.624 -9.516 8.395 1.00 98.06 89 ASP A O 1
ATOM 732 N N . VAL A 1 90 ? -8.331 -8.497 7.344 1.00 98.38 90 VAL A N 1
ATOM 733 C CA . VAL A 1 90 ? -7.548 -7.562 6.528 1.00 98.38 90 VAL A CA 1
ATOM 734 C C . VAL A 1 90 ? -8.214 -6.190 6.605 1.00 98.38 90 VAL A C 1
ATOM 736 O O . VAL A 1 90 ? -9.342 -6.021 6.151 1.00 98.38 90 VAL A O 1
ATOM 739 N N . VAL A 1 91 ? -7.519 -5.200 7.169 1.00 97.69 91 VAL A N 1
ATOM 740 C CA . VAL A 1 91 ? -8.001 -3.809 7.198 1.00 97.69 91 VAL A CA 1
ATOM 741 C C . VAL A 1 91 ? -7.557 -3.098 5.924 1.00 97.69 91 VAL A C 1
ATOM 743 O O . VAL A 1 91 ? -6.388 -3.172 5.541 1.00 97.69 91 VAL A O 1
ATOM 746 N N . VAL A 1 92 ? -8.492 -2.418 5.264 1.00 98.25 92 VAL A N 1
ATOM 747 C CA . VAL A 1 92 ? -8.278 -1.739 3.981 1.00 98.25 92 VAL A CA 1
ATOM 748 C C . VAL A 1 92 ? -8.435 -0.239 4.171 1.00 98.25 92 VAL A C 1
ATOM 750 O O . VAL A 1 92 ? -9.379 0.205 4.823 1.00 98.25 92 VAL A O 1
ATOM 753 N N . TYR A 1 93 ? -7.519 0.522 3.571 1.00 98.31 93 TYR A N 1
ATOM 754 C CA . TYR A 1 93 ? -7.591 1.975 3.525 1.00 98.31 93 TYR A CA 1
ATOM 755 C C . TYR A 1 93 ? -7.407 2.482 2.097 1.00 98.31 93 TYR A C 1
ATOM 757 O O . TYR A 1 93 ? -6.543 1.987 1.372 1.00 98.31 93 TYR A O 1
ATOM 765 N N . GLU A 1 94 ? -8.181 3.491 1.712 1.00 98.31 94 GLU A N 1
ATOM 766 C CA . GLU A 1 94 ? -8.143 4.093 0.380 1.00 98.31 94 GLU A CA 1
ATOM 767 C C . GLU A 1 94 ? -8.295 5.617 0.435 1.00 98.31 94 GLU A C 1
ATOM 769 O O . GLU A 1 94 ? -8.925 6.178 1.333 1.00 98.31 94 GLU A O 1
ATOM 774 N N . THR A 1 95 ? -7.693 6.316 -0.527 1.00 98.31 95 THR A N 1
ATOM 775 C CA . THR A 1 95 ? -7.995 7.733 -0.752 1.00 98.31 95 THR A CA 1
ATOM 776 C C . THR A 1 95 ? -9.340 7.850 -1.473 1.00 98.31 95 THR A C 1
ATOM 778 O O . THR A 1 95 ? -9.775 6.901 -2.130 1.00 98.31 95 THR A O 1
ATOM 781 N N . PRO A 1 96 ? -9.969 9.036 -1.479 1.00 97.56 96 PRO A N 1
ATOM 782 C CA . PRO A 1 96 ? -10.906 9.377 -2.540 1.00 97.56 96 PRO A CA 1
ATOM 783 C C . PRO A 1 96 ? -10.266 9.195 -3.925 1.00 97.56 96 PRO A C 1
ATOM 785 O O . PRO A 1 96 ? -9.037 9.130 -4.059 1.00 97.56 96 PRO A O 1
ATOM 788 N N . VAL A 1 97 ? -11.103 9.144 -4.963 1.00 98.12 97 VAL A N 1
ATOM 789 C CA . VAL A 1 97 ? -10.627 9.176 -6.353 1.00 98.12 97 VAL A CA 1
ATOM 790 C C . VAL A 1 97 ? -9.720 10.394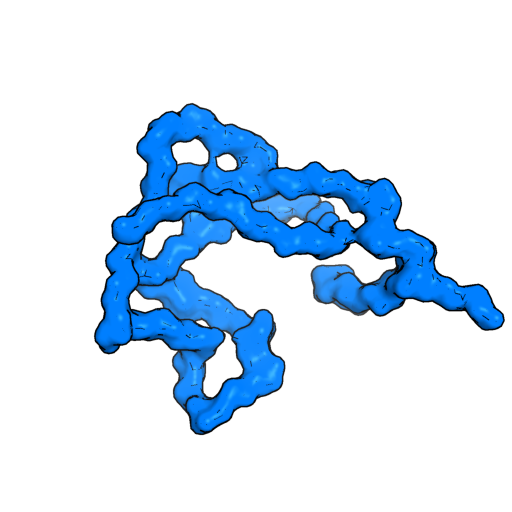 -6.531 1.00 98.12 97 VAL A C 1
ATOM 792 O O . VAL A 1 97 ? -10.101 11.504 -6.166 1.00 98.12 97 VAL A O 1
ATOM 795 N N . LEU A 1 98 ? -8.516 10.171 -7.055 1.00 98.00 98 LEU A N 1
ATOM 796 C CA . LEU A 1 98 ? -7.557 11.244 -7.288 1.00 98.00 98 LEU A CA 1
ATOM 797 C C . LEU A 1 98 ? -8.074 12.167 -8.398 1.00 98.00 98 LEU A C 1
ATOM 799 O O . LEU A 1 98 ? -8.484 11.694 -9.458 1.00 98.00 98 LEU A O 1
ATOM 803 N N . GLU A 1 99 ? -8.041 13.475 -8.153 1.00 97.69 99 GLU A N 1
ATOM 804 C CA . GLU A 1 99 ? -8.414 14.500 -9.141 1.00 97.69 99 GLU A CA 1
ATOM 805 C C . GLU A 1 99 ? -7.212 14.968 -9.978 1.00 97.69 99 GLU A C 1
ATOM 807 O O . GLU A 1 99 ? -7.385 15.552 -11.046 1.00 97.69 99 GLU A O 1
ATOM 812 N N . GLU A 1 100 ? -5.997 14.679 -9.510 1.00 97.31 100 GLU A N 1
ATOM 813 C CA . GLU A 1 100 ? -4.729 15.042 -10.139 1.00 97.31 100 GLU A CA 1
ATOM 814 C C . GLU A 1 100 ? -3.740 13.871 -10.063 1.00 97.31 100 GLU A C 1
ATOM 816 O O . GLU A 1 100 ? -3.815 13.024 -9.165 1.00 97.31 100 GLU A O 1
ATOM 821 N N . ASP A 1 101 ? -2.785 13.838 -10.992 1.00 96.81 101 ASP A N 1
ATOM 822 C CA . ASP A 1 101 ? -1.731 12.827 -11.007 1.00 96.81 101 ASP A CA 1
ATOM 823 C C . ASP A 1 101 ? -0.760 13.023 -9.835 1.00 96.81 101 ASP A C 1
ATOM 825 O O . ASP A 1 101 ? -0.245 14.117 -9.596 1.00 96.81 101 ASP A O 1
ATOM 829 N N . ILE A 1 102 ? -0.429 11.930 -9.145 1.00 95.44 102 ILE A N 1
ATOM 830 C CA . ILE A 1 102 ? 0.558 11.921 -8.060 1.00 95.44 102 ILE A CA 1
ATOM 831 C C . ILE A 1 102 ? 1.702 10.980 -8.434 1.00 95.44 102 ILE A C 1
ATOM 833 O O . ILE A 1 102 ? 1.488 9.830 -8.811 1.00 95.44 102 ILE A O 1
ATOM 837 N N . THR A 1 103 ? 2.941 11.455 -8.294 1.00 94.94 103 THR A N 1
ATOM 838 C CA . THR A 1 103 ? 4.146 10.631 -8.467 1.00 94.94 103 THR A CA 1
ATOM 839 C C . THR A 1 103 ? 4.852 10.442 -7.130 1.00 94.94 103 THR A C 1
ATOM 841 O O . THR A 1 103 ? 5.285 11.411 -6.510 1.00 94.94 103 THR A O 1
ATOM 844 N N . PHE A 1 104 ? 5.035 9.185 -6.722 1.00 94.81 104 PHE A N 1
ATOM 845 C CA . PHE A 1 104 ? 5.899 8.819 -5.602 1.00 94.81 104 PHE A CA 1
ATOM 846 C C . PHE A 1 104 ? 7.243 8.315 -6.130 1.00 94.81 104 PHE A C 1
ATOM 848 O O . PHE A 1 104 ? 7.292 7.368 -6.914 1.00 94.81 104 PHE A O 1
ATOM 855 N N . ALA A 1 105 ? 8.336 8.939 -5.692 1.00 94.88 105 ALA A N 1
ATOM 856 C CA . ALA A 1 105 ? 9.693 8.559 -6.068 1.00 94.88 105 ALA A CA 1
ATOM 857 C C . ALA A 1 105 ? 10.603 8.588 -4.837 1.00 94.88 105 ALA A C 1
ATOM 859 O O . ALA A 1 105 ? 10.796 9.637 -4.226 1.00 94.88 105 ALA A O 1
ATOM 860 N N . GLY A 1 106 ? 11.150 7.428 -4.473 1.00 94.19 106 GLY A N 1
ATOM 861 C CA . GLY A 1 106 ? 12.011 7.268 -3.304 1.00 94.19 106 GLY A CA 1
ATOM 862 C C . GLY A 1 106 ? 11.518 6.183 -2.339 1.00 94.19 106 GLY A C 1
ATOM 863 O O . GLY A 1 106 ? 10.672 5.365 -2.704 1.00 94.19 106 GLY A O 1
ATOM 864 N N . PRO A 1 107 ? 12.076 6.131 -1.118 1.00 93.06 107 PRO A N 1
ATOM 865 C CA . PRO A 1 107 ? 11.717 5.126 -0.126 1.00 93.06 107 PRO A CA 1
ATOM 866 C C . PRO A 1 107 ? 10.297 5.337 0.414 1.00 93.06 107 PRO A C 1
ATOM 868 O O . PRO A 1 107 ? 9.888 6.458 0.710 1.00 93.06 107 PRO A O 1
ATOM 871 N N . LEU A 1 108 ? 9.584 4.229 0.620 1.00 94.50 108 LEU A N 1
ATOM 872 C CA . LEU A 1 108 ? 8.295 4.181 1.305 1.00 94.50 108 LEU A CA 1
ATOM 873 C C . LEU A 1 108 ? 8.470 3.467 2.648 1.00 94.50 108 LEU A C 1
ATOM 875 O O . LEU A 1 108 ? 9.021 2.368 2.699 1.00 94.50 108 LEU A O 1
ATOM 879 N N . ALA A 1 109 ? 7.994 4.084 3.728 1.00 96.31 109 ALA A N 1
ATOM 880 C CA . ALA A 1 109 ? 8.048 3.515 5.069 1.00 96.31 109 ALA A CA 1
ATOM 881 C C . ALA A 1 109 ? 6.659 3.529 5.715 1.00 96.31 109 ALA A C 1
ATOM 883 O O . ALA A 1 109 ? 5.949 4.531 5.652 1.00 96.31 109 ALA A O 1
ATOM 884 N N . ALA A 1 110 ? 6.298 2.429 6.375 1.00 96.62 110 ALA A N 1
ATOM 885 C CA . ALA A 1 110 ? 5.095 2.348 7.193 1.00 96.62 110 ALA A CA 1
ATOM 886 C C . ALA A 1 110 ? 5.423 2.757 8.637 1.00 96.62 110 ALA A C 1
ATOM 888 O O . ALA A 1 110 ? 6.297 2.165 9.268 1.00 96.62 110 ALA A O 1
ATOM 889 N N . ASN A 1 111 ? 4.720 3.762 9.163 1.00 97.12 111 ASN A N 1
ATOM 890 C CA . ASN A 1 111 ? 4.818 4.179 10.562 1.00 97.12 111 ASN A CA 1
ATOM 891 C C . ASN A 1 111 ? 3.554 3.734 11.309 1.00 97.12 111 ASN A C 1
ATOM 893 O O . ASN A 1 111 ? 2.533 4.420 11.264 1.00 97.12 111 ASN A O 1
ATOM 897 N N . LEU A 1 112 ? 3.614 2.551 11.924 1.00 96.94 112 LEU A N 1
ATOM 898 C CA . LEU A 1 112 ? 2.454 1.870 12.497 1.00 96.94 112 LEU A CA 1
ATOM 899 C C . LEU A 1 112 ? 2.448 1.952 14.027 1.00 96.94 112 LEU A C 1
ATOM 901 O O . LEU A 1 112 ? 3.455 1.678 14.678 1.00 96.94 112 LEU A O 1
ATOM 905 N N . PHE A 1 113 ? 1.282 2.260 14.591 1.00 96.25 113 PHE A N 1
ATOM 906 C CA . PHE A 1 113 ? 1.001 2.190 16.024 1.00 96.25 113 PHE A CA 1
ATOM 907 C C . PHE A 1 113 ? 0.058 1.009 16.254 1.00 96.25 113 PHE A C 1
ATOM 909 O O . PHE A 1 113 ? -1.102 1.073 15.859 1.00 96.25 113 PHE A O 1
ATOM 916 N N . VAL A 1 114 ? 0.566 -0.083 16.828 1.00 96.94 114 VAL A N 1
ATOM 917 C CA . VAL A 1 114 ? -0.143 -1.373 16.899 1.00 96.94 114 VAL A CA 1
ATOM 918 C C . VAL A 1 114 ? -0.126 -1.966 18.306 1.00 96.94 114 VAL A C 1
ATOM 920 O O . VAL A 1 114 ? 0.810 -1.742 19.074 1.00 96.94 114 VAL A O 1
ATOM 923 N N . SER A 1 115 ? -1.146 -2.765 18.612 1.00 97.25 115 SER A N 1
ATOM 924 C CA . SER A 1 115 ? -1.259 -3.604 19.810 1.00 97.25 115 SER A CA 1
ATOM 925 C C . SER A 1 115 ? -1.805 -4.980 19.424 1.00 97.25 115 SER A C 1
ATOM 927 O O . SER A 1 115 ? -2.543 -5.078 18.446 1.00 97.25 115 SER A O 1
ATOM 929 N N . THR A 1 116 ? -1.457 -6.021 20.183 1.00 93.62 116 THR A N 1
ATOM 930 C CA . THR A 1 116 ? -1.924 -7.402 19.980 1.00 93.62 116 THR A CA 1
ATOM 931 C C . THR A 1 116 ? -2.156 -8.112 21.302 1.00 93.62 116 THR A C 1
ATOM 933 O O . THR A 1 116 ? -1.584 -7.659 22.320 1.00 93.62 116 THR A O 1
#

Foldseek 3Di:
DDAAPDWDQQVVVRDIDGANDPPHPPDDDFDWDQEPPQEIDSDYYPDPPDDDDADADPVDHQDLAPDDDPDDDPCSVVHDCVVVVPDRRDRHHDYPDDPDDDGDGHDDDDDDDDDD

Secondary structure (DSSP, 8-state):
----SEEEEETTTTEEEEESSSS-TTPPP---EEEGGGEEESSPP--SS--------TTSPPPSSSS--SS--SSTTSS-THHHHTSTT----BPPPPSS-----S----------

Radius of gyration: 18.51 Å; chains: 1; bounding box: 45×43×40 Å

pLDDT: mean 95.26, std 4.1, range [61.47, 98.44]